Protein AF-X1JMQ9-F1 (afdb_monomer_lite)

Sequence (128 aa):
MFRLMRCFIIDTLIGIYAIDDGGNFLNYINFLSDIQKSIDFYKSLNSEMLSEEYSNFLNELKNTGFDDFVFDNKKLKELTTQSLGFTTSFEKYSLEFKNFRFNLSDQLIKIGITKTRDEILFFFKKVE

Foldseek 3Di:
DDDAWEWEWADDLQWIFIAGPVLHGDDIDGCLVPSVVSVVQVVCLVVLHHDPVVVVVVVVVVVVRHQEYEYLDPSVQVSCCVVVVGHYYYDNDDPSNVVCVVCVCVVCVVVVNNADPVSVVVVVVPPD

Secondary structure (DSSP, 8-state):
-PPP-EEEEEE-SSEEEEEETT--EEEEEE-TT-HHHHHHHHHHHHTT---HHHHHHHHHHHHTT--EEEES-HHHHHHHHHHH--EEEE-TT-HHHHHHHHTHHHHHHHTT----HHHHHHHHTT--

Organism: NCBI:txid412755

InterPro domains:
  IPR047099 Nop5, N-terminal domain superfamily [G3DSA:3.30.420.220] (4-128)
  IPR048896 Nop5/56-related, N-terminal domain [PF21572] (6-125)

Structure (mmCIF, N/CA/C/O backbone):
data_AF-X1JMQ9-F1
#
_entry.id   AF-X1JMQ9-F1
#
loop_
_atom_site.group_PDB
_atom_site.id
_atom_site.type_symbol
_atom_site.label_atom_id
_atom_site.label_alt_id
_atom_site.label_comp_id
_atom_site.label_asym_id
_atom_site.label_entity_id
_atom_site.label_seq_id
_atom_site.pdbx_PDB_ins_code
_atom_site.Cartn_x
_atom_site.Cartn_y
_atom_site.Cartn_z
_atom_site.occupancy
_atom_site.B_iso_or_equiv
_atom_site.auth_seq_id
_atom_site.auth_comp_id
_atom_site.auth_asym_id
_atom_site.auth_atom_id
_atom_site.pdbx_PDB_model_num
ATOM 1 N N . MET A 1 1 ? -28.256 -8.282 1.007 1.00 47.69 1 MET A N 1
ATOM 2 C CA . MET A 1 1 ? -26.906 -8.306 1.605 1.00 47.69 1 MET A CA 1
ATOM 3 C C . MET A 1 1 ? -26.002 -7.549 0.648 1.00 47.69 1 MET A C 1
ATOM 5 O O . MET A 1 1 ? -25.821 -8.023 -0.465 1.00 47.69 1 MET A O 1
ATOM 9 N N . PHE A 1 2 ? -25.566 -6.337 0.993 1.00 55.88 2 PHE A N 1
ATOM 10 C CA . PHE A 1 2 ? -24.622 -5.595 0.151 1.00 55.88 2 PHE A CA 1
ATOM 11 C C . PHE A 1 2 ? -23.242 -6.241 0.302 1.00 55.88 2 PHE A C 1
ATOM 13 O O . PHE A 1 2 ? -22.809 -6.501 1.424 1.00 55.88 2 PHE A O 1
ATOM 20 N N . ARG A 1 3 ? -22.592 -6.578 -0.815 1.00 71.88 3 ARG A N 1
ATOM 21 C CA . ARG A 1 3 ? -21.211 -7.069 -0.808 1.00 71.88 3 ARG A CA 1
ATOM 22 C C . ARG A 1 3 ? -20.308 -5.853 -0.623 1.00 71.88 3 ARG A C 1
ATOM 24 O O . ARG A 1 3 ? -20.360 -4.954 -1.454 1.00 71.88 3 ARG A O 1
ATOM 31 N N . LEU A 1 4 ? -19.525 -5.825 0.456 1.00 80.62 4 LEU A N 1
ATOM 32 C CA . LEU A 1 4 ? -18.493 -4.803 0.642 1.00 80.62 4 LEU A CA 1
ATOM 33 C C . LEU A 1 4 ? -17.503 -4.892 -0.521 1.00 80.62 4 LEU A C 1
ATOM 35 O O . LEU A 1 4 ? -17.032 -5.985 -0.852 1.00 80.62 4 LEU A O 1
ATOM 39 N N . MET A 1 5 ? -17.21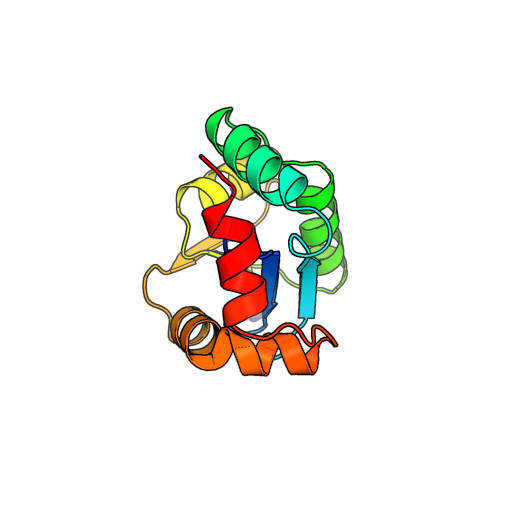8 -3.758 -1.155 1.00 92.38 5 MET A N 1
ATOM 40 C CA . MET A 1 5 ? -16.217 -3.685 -2.214 1.00 92.38 5 MET A CA 1
ATOM 41 C C . MET A 1 5 ? -14.832 -3.634 -1.578 1.00 92.38 5 MET A C 1
ATOM 43 O O . MET A 1 5 ? -14.507 -2.677 -0.869 1.00 92.38 5 MET A O 1
ATOM 47 N N . ARG A 1 6 ? -14.034 -4.680 -1.809 1.00 95.31 6 ARG A N 1
ATOM 48 C CA . ARG A 1 6 ? -12.686 -4.793 -1.251 1.00 95.31 6 ARG A CA 1
ATOM 49 C C . ARG A 1 6 ? -11.656 -4.112 -2.143 1.00 95.31 6 ARG A C 1
ATOM 51 O O . ARG A 1 6 ? -11.719 -4.214 -3.368 1.00 95.31 6 ARG A O 1
ATOM 58 N N . CYS A 1 7 ? -10.690 -3.470 -1.503 1.00 97.38 7 CYS A N 1
ATOM 59 C CA . CYS A 1 7 ? -9.531 -2.854 -2.129 1.00 97.38 7 CYS A CA 1
ATOM 60 C C . CYS A 1 7 ? -8.264 -3.361 -1.441 1.00 97.38 7 CYS A C 1
ATOM 62 O O . CYS A 1 7 ? -8.056 -3.114 -0.255 1.00 97.38 7 CYS A O 1
ATOM 64 N N . PHE A 1 8 ? -7.401 -4.051 -2.177 1.00 98.00 8 PHE A N 1
ATOM 65 C CA . PHE A 1 8 ? -6.130 -4.549 -1.664 1.00 98.00 8 PHE A CA 1
ATOM 66 C C . PHE A 1 8 ? -5.071 -3.460 -1.751 1.00 98.00 8 PHE A C 1
ATOM 68 O O . PHE A 1 8 ? -4.775 -2.973 -2.841 1.00 98.00 8 PHE A O 1
ATOM 75 N N . ILE A 1 9 ? -4.492 -3.104 -0.607 1.00 98.25 9 ILE A N 1
ATOM 76 C CA . ILE A 1 9 ? -3.449 -2.089 -0.489 1.00 98.25 9 ILE A CA 1
ATOM 77 C C . ILE A 1 9 ? -2.095 -2.769 -0.339 1.00 98.25 9 ILE A C 1
ATOM 79 O O . ILE A 1 9 ? -1.852 -3.515 0.608 1.00 98.25 9 ILE A O 1
ATOM 83 N N . ILE A 1 10 ? -1.218 -2.498 -1.298 1.00 97.06 10 ILE A N 1
ATOM 84 C CA . ILE A 1 10 ? 0.040 -3.204 -1.503 1.00 97.06 10 ILE A CA 1
ATOM 85 C C . ILE A 1 10 ? 1.184 -2.212 -1.332 1.00 97.06 10 ILE A C 1
ATOM 87 O O . ILE A 1 10 ? 1.495 -1.462 -2.257 1.00 97.06 10 ILE A O 1
ATOM 91 N N . ASP A 1 11 ? 1.841 -2.216 -0.176 1.00 95.25 11 ASP A N 1
ATOM 92 C CA . ASP A 1 11 ? 3.063 -1.445 0.031 1.00 95.25 11 ASP A CA 1
ATOM 93 C C . ASP A 1 11 ? 4.293 -2.192 -0.506 1.00 95.25 11 ASP A C 1
ATOM 95 O O . ASP A 1 11 ? 4.402 -3.424 -0.465 1.00 95.25 11 ASP A O 1
ATOM 99 N N . THR A 1 12 ? 5.215 -1.428 -1.083 1.00 91.81 12 THR A N 1
ATOM 100 C CA . THR A 1 12 ? 6.544 -1.862 -1.519 1.00 91.81 12 THR A CA 1
ATOM 101 C C . THR A 1 12 ? 7.533 -0.719 -1.297 1.00 91.81 12 THR A C 1
ATOM 103 O O . THR A 1 12 ? 7.148 0.400 -0.960 1.00 91.81 12 THR A O 1
ATOM 106 N N . LEU A 1 13 ? 8.821 -0.966 -1.526 1.00 89.25 13 LEU A N 1
ATOM 107 C CA . LEU A 1 13 ? 9.819 0.105 -1.510 1.00 89.25 13 LEU A CA 1
ATOM 108 C C . LEU A 1 13 ? 9.719 1.047 -2.727 1.00 89.25 13 LEU A C 1
ATOM 110 O O . LEU A 1 13 ? 10.255 2.147 -2.698 1.00 89.25 13 LEU A O 1
ATOM 114 N N . ILE A 1 14 ? 9.050 0.627 -3.805 1.00 90.25 14 ILE A N 1
ATOM 115 C CA . ILE A 1 14 ? 8.941 1.402 -5.054 1.00 90.25 14 ILE A CA 1
ATOM 116 C C . ILE A 1 14 ? 7.624 2.170 -5.188 1.00 90.25 14 ILE A C 1
ATOM 118 O O . ILE A 1 14 ? 7.484 2.999 -6.087 1.00 90.25 14 ILE A O 1
ATOM 122 N N . GLY A 1 15 ? 6.668 1.908 -4.304 1.00 93.81 15 GLY A N 1
ATOM 123 C CA . GLY A 1 15 ? 5.356 2.533 -4.333 1.00 93.81 15 GLY A CA 1
ATOM 124 C C . GLY A 1 15 ? 4.332 1.811 -3.470 1.00 93.81 15 GLY A C 1
ATOM 125 O O . GLY A 1 15 ? 4.602 0.745 -2.904 1.00 93.81 15 GLY A O 1
ATOM 126 N N . ILE A 1 16 ? 3.144 2.401 -3.417 1.00 96.81 16 ILE A N 1
ATOM 127 C CA . ILE A 1 16 ? 1.939 1.825 -2.815 1.00 96.81 16 ILE A CA 1
ATOM 128 C C . ILE A 1 16 ? 0.920 1.659 -3.931 1.00 96.81 16 ILE A C 1
ATOM 130 O O . ILE A 1 16 ? 0.742 2.572 -4.731 1.00 96.81 16 ILE A O 1
ATOM 134 N N . TYR A 1 17 ? 0.260 0.510 -3.993 1.00 97.06 17 TYR A N 1
ATOM 135 C CA . TYR A 1 17 ? -0.660 0.176 -5.077 1.00 97.06 17 TYR A CA 1
ATOM 136 C C . TYR A 1 17 ? -2.008 -0.272 -4.527 1.00 97.06 17 TYR A C 1
ATOM 138 O O . TYR A 1 17 ? -2.067 -0.909 -3.476 1.00 97.06 17 TYR A O 1
ATOM 146 N N . ALA A 1 18 ? -3.076 0.040 -5.257 1.00 97.62 18 ALA A N 1
ATOM 147 C CA . ALA A 1 18 ? -4.421 -0.443 -4.987 1.00 97.62 18 ALA A CA 1
ATOM 148 C C . ALA A 1 18 ? -4.916 -1.318 -6.140 1.00 97.62 18 ALA A C 1
ATOM 150 O O . ALA A 1 18 ? -4.846 -0.909 -7.304 1.00 97.62 18 ALA A O 1
ATOM 151 N N . ILE A 1 19 ? -5.437 -2.499 -5.806 1.00 96.44 19 ILE A N 1
ATOM 152 C CA . ILE A 1 19 ? -6.115 -3.396 -6.751 1.00 96.44 19 ILE A CA 1
ATOM 153 C C . ILE A 1 19 ? -7.460 -3.876 -6.194 1.00 96.44 19 ILE A C 1
ATOM 155 O O . ILE A 1 19 ? -7.653 -3.917 -4.979 1.00 96.44 19 ILE A O 1
ATOM 159 N N . ASP A 1 20 ? -8.388 -4.245 -7.073 1.00 94.75 20 ASP A N 1
ATOM 160 C CA . ASP A 1 20 ? -9.666 -4.854 -6.682 1.00 94.75 20 ASP A CA 1
ATOM 161 C C . ASP A 1 20 ? -9.568 -6.386 -6.496 1.00 94.75 20 ASP A C 1
ATOM 163 O O . ASP A 1 20 ? -8.511 -6.996 -6.678 1.00 94.75 20 ASP A O 1
ATOM 167 N N . ASP A 1 21 ? -10.700 -7.023 -6.174 1.00 91.50 21 ASP A N 1
ATOM 168 C CA . ASP A 1 21 ? -10.858 -8.488 -6.085 1.00 91.50 21 ASP A CA 1
ATOM 169 C C . ASP A 1 21 ? -10.474 -9.251 -7.367 1.00 91.50 21 ASP A C 1
ATOM 171 O O . ASP A 1 21 ? -10.180 -10.444 -7.313 1.00 91.50 21 ASP A O 1
ATOM 175 N N . GLY A 1 22 ? -10.517 -8.600 -8.530 1.00 90.50 22 GLY A N 1
ATOM 176 C CA . GLY A 1 22 ? -10.125 -9.180 -9.814 1.00 90.50 22 GLY A CA 1
ATOM 177 C C . GLY A 1 22 ? -8.637 -9.014 -10.124 1.00 90.50 22 GLY A C 1
ATOM 178 O O . GLY A 1 22 ? -8.169 -9.510 -11.149 1.00 90.50 22 GLY A O 1
ATOM 179 N N . GLY A 1 23 ? -7.889 -8.315 -9.266 1.00 90.25 23 GLY A N 1
ATOM 180 C CA . GLY A 1 23 ? -6.513 -7.914 -9.531 1.00 90.25 23 GLY A CA 1
ATOM 181 C C . GLY A 1 23 ? -6.394 -6.780 -10.552 1.00 90.25 23 GLY A C 1
ATOM 182 O O . GLY A 1 23 ? -5.308 -6.571 -11.102 1.00 90.25 23 GLY A O 1
ATOM 183 N N . ASN A 1 24 ? -7.485 -6.057 -10.824 1.00 91.56 24 ASN A N 1
ATOM 184 C CA . ASN A 1 24 ? -7.453 -4.873 -11.669 1.00 91.56 24 ASN A CA 1
ATOM 185 C C . ASN A 1 24 ? -6.822 -3.719 -10.905 1.00 91.56 24 ASN A C 1
ATOM 187 O O . ASN A 1 24 ? -7.089 -3.507 -9.725 1.00 91.56 24 ASN A O 1
ATOM 191 N N . PHE A 1 25 ? -5.996 -2.957 -11.608 1.00 93.62 25 PHE A N 1
ATOM 192 C CA . PHE A 1 25 ? -5.325 -1.799 -11.055 1.00 93.62 25 PHE A CA 1
ATOM 193 C C . PHE A 1 25 ? -6.293 -0.633 -10.840 1.00 93.62 25 PHE A C 1
ATOM 195 O O . PHE A 1 25 ? -7.046 -0.292 -11.750 1.00 93.62 25 PHE A O 1
ATOM 202 N N . LEU A 1 26 ? -6.233 -0.007 -9.664 1.00 94.69 26 LEU A N 1
ATOM 203 C CA . LEU A 1 26 ? -7.108 1.106 -9.294 1.00 94.69 26 LEU A CA 1
ATOM 204 C C . LEU A 1 26 ? -6.344 2.428 -9.221 1.00 94.69 26 LEU A C 1
ATOM 206 O O . LEU A 1 26 ? -6.723 3.393 -9.878 1.00 94.69 26 LEU A O 1
ATOM 210 N N . ASN A 1 27 ? -5.277 2.479 -8.419 1.00 95.75 27 ASN A N 1
ATOM 211 C CA . ASN A 1 27 ? -4.489 3.692 -8.191 1.00 95.75 27 ASN A CA 1
ATOM 212 C C . ASN A 1 27 ? -3.103 3.351 -7.598 1.00 95.75 27 ASN A C 1
ATOM 214 O O . ASN A 1 27 ? -2.867 2.214 -7.174 1.00 95.75 27 ASN A O 1
ATOM 218 N N . TYR A 1 28 ? -2.189 4.327 -7.535 1.00 96.00 28 TYR A N 1
ATOM 219 C CA . TYR A 1 28 ? -0.872 4.177 -6.911 1.00 96.00 28 TYR A CA 1
ATOM 220 C C . TYR A 1 28 ? -0.245 5.469 -6.396 1.00 96.00 28 TYR A C 1
ATOM 222 O O . TYR A 1 28 ? -0.520 6.561 -6.878 1.00 96.00 28 TYR A O 1
ATOM 230 N N . ILE A 1 29 ? 0.713 5.288 -5.490 1.00 95.44 29 ILE A N 1
ATOM 231 C CA . ILE A 1 29 ? 1.732 6.270 -5.127 1.00 95.44 29 ILE A CA 1
ATOM 232 C C . ILE A 1 29 ? 3.072 5.781 -5.678 1.00 95.44 29 ILE A C 1
ATOM 234 O O . ILE A 1 29 ? 3.473 4.640 -5.437 1.00 95.44 29 ILE A O 1
ATOM 238 N N . ASN A 1 30 ? 3.772 6.639 -6.420 1.00 92.38 30 ASN A N 1
ATOM 239 C CA . ASN A 1 30 ? 5.053 6.318 -7.045 1.00 92.38 30 ASN A CA 1
ATOM 240 C C . ASN A 1 30 ? 6.236 6.814 -6.205 1.00 92.38 30 ASN A C 1
ATOM 242 O O . ASN A 1 30 ? 6.415 8.023 -6.055 1.00 92.38 30 ASN A O 1
ATOM 246 N N . PHE A 1 31 ? 7.088 5.902 -5.731 1.00 91.81 31 PHE A N 1
ATOM 247 C CA . PHE A 1 31 ? 8.341 6.265 -5.057 1.00 91.81 31 PHE A CA 1
ATOM 248 C C . PHE A 1 31 ? 9.563 6.220 -5.982 1.00 91.81 31 PHE A C 1
ATOM 250 O O . PHE A 1 31 ? 10.622 6.717 -5.619 1.00 91.81 31 PHE A O 1
ATOM 257 N N . LEU A 1 32 ? 9.457 5.673 -7.198 1.00 85.94 32 LEU A N 1
ATOM 258 C CA 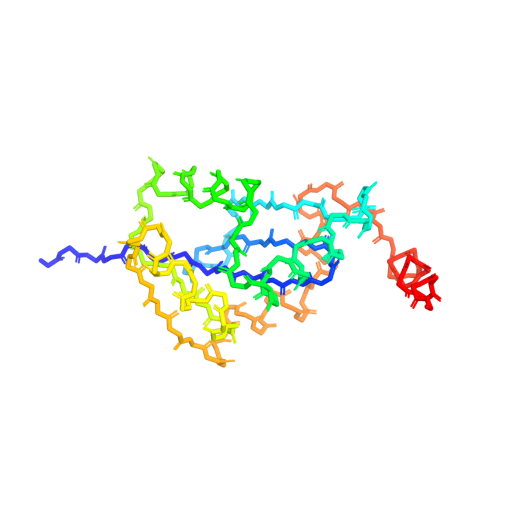. LEU A 1 32 ? 10.605 5.577 -8.114 1.00 85.94 32 LEU A CA 1
ATOM 259 C C . LEU A 1 32 ? 11.078 6.935 -8.642 1.00 85.94 32 LEU A C 1
ATOM 261 O O . LEU A 1 32 ? 12.231 7.058 -9.050 1.00 85.94 32 LEU A O 1
ATOM 265 N N . SER A 1 33 ? 10.204 7.942 -8.662 1.00 81.75 33 SER A N 1
ATOM 266 C CA . SER A 1 33 ? 10.579 9.312 -9.025 1.00 81.75 33 SER A CA 1
ATOM 267 C C . SER A 1 33 ? 11.323 10.042 -7.908 1.00 81.75 33 SER A C 1
ATOM 269 O O . SER A 1 33 ? 12.051 10.988 -8.191 1.00 81.75 33 SER A O 1
ATOM 271 N N . ASP A 1 34 ? 11.123 9.623 -6.657 1.00 87.19 34 ASP A N 1
ATOM 272 C CA . ASP A 1 34 ? 11.723 10.234 -5.478 1.00 87.19 34 ASP A CA 1
ATOM 273 C C . ASP A 1 34 ? 11.784 9.217 -4.331 1.00 87.19 34 ASP A C 1
ATOM 275 O O . ASP A 1 34 ? 10.802 8.973 -3.626 1.00 87.19 34 ASP A O 1
ATOM 279 N N . ILE A 1 35 ? 12.962 8.620 -4.144 1.00 86.12 35 ILE A N 1
ATOM 280 C CA . ILE A 1 35 ? 13.182 7.594 -3.122 1.00 86.12 35 ILE A CA 1
ATOM 281 C C . ILE A 1 35 ? 13.003 8.135 -1.701 1.00 86.12 35 ILE A C 1
ATOM 283 O O . ILE A 1 35 ? 12.666 7.371 -0.792 1.00 86.12 35 ILE A O 1
ATOM 287 N N . GLN A 1 36 ? 13.182 9.447 -1.505 1.00 89.44 36 GLN A N 1
ATOM 288 C CA . GLN A 1 36 ? 13.004 10.075 -0.204 1.00 89.44 36 GLN A CA 1
ATOM 289 C C . GLN A 1 36 ? 11.563 9.897 0.279 1.00 89.44 36 GLN A C 1
ATOM 291 O O . GLN A 1 36 ? 11.358 9.615 1.457 1.00 89.44 36 GLN A O 1
ATOM 296 N N . LYS A 1 37 ? 10.581 9.891 -0.634 1.00 92.12 37 LYS A N 1
ATOM 297 C CA . LYS A 1 37 ? 9.182 9.579 -0.307 1.00 92.12 37 LYS A CA 1
ATOM 298 C C . LYS A 1 37 ? 9.007 8.194 0.306 1.00 92.12 37 LYS A C 1
ATOM 300 O O . LYS A 1 37 ? 8.273 8.055 1.280 1.00 92.12 37 LYS A O 1
ATOM 305 N N . SER A 1 38 ? 9.695 7.175 -0.219 1.00 92.88 38 SER A N 1
ATOM 306 C CA . SER A 1 38 ? 9.653 5.833 0.378 1.00 92.88 38 SER A CA 1
ATOM 307 C C . SER A 1 38 ? 10.227 5.862 1.792 1.00 92.88 38 SER A C 1
ATOM 309 O O . SER A 1 38 ? 9.642 5.287 2.707 1.00 92.88 38 SER A O 1
ATOM 311 N N . ILE A 1 39 ? 11.374 6.517 1.987 1.00 91.38 39 ILE A N 1
ATOM 312 C CA . ILE A 1 39 ? 12.024 6.614 3.301 1.00 91.38 39 ILE A CA 1
ATOM 313 C C . ILE A 1 39 ? 11.105 7.327 4.296 1.00 91.38 39 ILE A C 1
ATOM 315 O O . ILE A 1 39 ? 10.890 6.827 5.402 1.00 91.38 39 ILE A O 1
ATOM 319 N N . ASP A 1 40 ? 10.541 8.464 3.901 1.00 93.56 40 ASP A N 1
ATOM 320 C CA . ASP A 1 40 ? 9.671 9.280 4.742 1.00 93.56 40 ASP A CA 1
ATOM 321 C C . ASP A 1 40 ? 8.367 8.552 5.071 1.00 93.56 40 ASP A C 1
ATOM 323 O O . ASP A 1 40 ? 7.929 8.580 6.221 1.00 93.56 40 ASP A O 1
ATOM 327 N N . PHE A 1 41 ? 7.799 7.808 4.117 1.00 95.31 41 PHE A N 1
ATOM 328 C CA . PHE A 1 41 ? 6.637 6.956 4.354 1.00 95.31 41 PHE A CA 1
ATOM 329 C C . PHE A 1 41 ? 6.915 5.924 5.455 1.00 95.31 41 PHE A C 1
ATOM 331 O O . PHE A 1 41 ? 6.228 5.919 6.477 1.00 95.31 41 PHE A O 1
ATOM 338 N N . TYR A 1 42 ? 7.960 5.099 5.333 1.00 93.62 42 TYR A N 1
ATOM 339 C CA . TYR A 1 42 ? 8.251 4.089 6.361 1.00 93.62 42 TYR A CA 1
ATOM 340 C C . TYR A 1 42 ? 8.727 4.700 7.691 1.00 93.62 42 TYR A C 1
ATOM 342 O O . TYR A 1 42 ? 8.443 4.138 8.752 1.00 93.62 42 TYR A O 1
ATOM 350 N N . LYS A 1 43 ? 9.392 5.866 7.678 1.00 93.50 43 LYS A N 1
ATOM 351 C CA . LYS A 1 43 ? 9.685 6.632 8.903 1.00 93.50 43 LYS A CA 1
ATOM 352 C C . LYS A 1 43 ? 8.404 7.100 9.590 1.00 93.50 43 LYS A C 1
ATOM 354 O O . LYS A 1 43 ? 8.282 6.909 10.795 1.00 93.50 43 LYS A O 1
ATOM 359 N N . SER A 1 44 ? 7.441 7.640 8.840 1.00 93.12 44 SER A N 1
ATOM 360 C CA . SER A 1 44 ? 6.151 8.079 9.386 1.00 93.12 44 SER A CA 1
ATOM 361 C C . SER A 1 44 ? 5.386 6.921 10.025 1.00 93.12 44 SER A C 1
ATOM 363 O O . SER A 1 44 ? 4.953 7.042 11.169 1.00 93.12 44 SER A O 1
ATOM 365 N N . LEU A 1 45 ? 5.369 5.747 9.377 1.00 92.38 45 LEU A N 1
ATOM 366 C CA . LEU A 1 45 ? 4.804 4.534 9.967 1.00 92.38 45 LEU A CA 1
ATOM 367 C C . LEU A 1 45 ? 5.514 4.166 11.271 1.00 92.38 45 LEU A C 1
ATOM 369 O O . LEU A 1 45 ? 4.868 3.775 12.240 1.00 92.38 45 LEU A O 1
ATOM 373 N N . ASN A 1 46 ? 6.841 4.297 11.337 1.00 91.00 46 ASN A N 1
ATOM 374 C CA . ASN A 1 46 ? 7.604 4.069 12.566 1.00 91.00 46 ASN A CA 1
ATOM 375 C C . ASN A 1 46 ? 7.272 5.045 13.692 1.00 91.00 46 ASN A C 1
ATOM 377 O O . ASN A 1 46 ? 7.300 4.630 14.847 1.00 91.00 46 ASN A O 1
ATOM 381 N N . SER A 1 47 ? 6.874 6.264 13.354 1.00 93.62 47 SER A N 1
ATOM 382 C CA . SER A 1 47 ? 6.396 7.285 14.285 1.00 93.62 47 SER A CA 1
ATOM 383 C C . SER A 1 47 ? 4.877 7.273 14.504 1.00 93.62 47 SER A C 1
ATOM 385 O O . SER A 1 47 ? 4.352 8.245 15.034 1.00 93.62 47 SER A O 1
ATOM 387 N N . GLU A 1 48 ? 4.179 6.202 14.107 1.00 94.06 48 GLU A N 1
ATOM 388 C CA . GLU A 1 48 ? 2.721 6.041 14.258 1.00 94.06 48 GLU A CA 1
ATOM 389 C C . GLU A 1 48 ? 1.889 7.132 13.556 1.00 94.06 48 GLU A C 1
ATOM 391 O O . GLU A 1 48 ? 0.785 7.468 13.977 1.00 94.06 48 GLU A O 1
ATOM 396 N N . MET A 1 49 ? 2.405 7.675 12.450 1.00 93.88 49 MET A N 1
ATOM 397 C CA . MET A 1 49 ? 1.723 8.674 11.627 1.00 93.88 49 MET A CA 1
ATOM 398 C C . MET A 1 49 ? 1.503 8.156 10.205 1.00 93.88 49 MET A C 1
ATOM 400 O O . MET A 1 49 ? 2.311 7.397 9.668 1.00 93.88 49 MET A O 1
ATOM 404 N N . LEU A 1 50 ? 0.416 8.603 9.577 1.00 94.19 50 LEU A N 1
ATOM 405 C CA . LEU A 1 50 ? 0.194 8.440 8.142 1.00 94.19 50 LEU A CA 1
ATOM 406 C C . LEU A 1 50 ? 0.664 9.694 7.409 1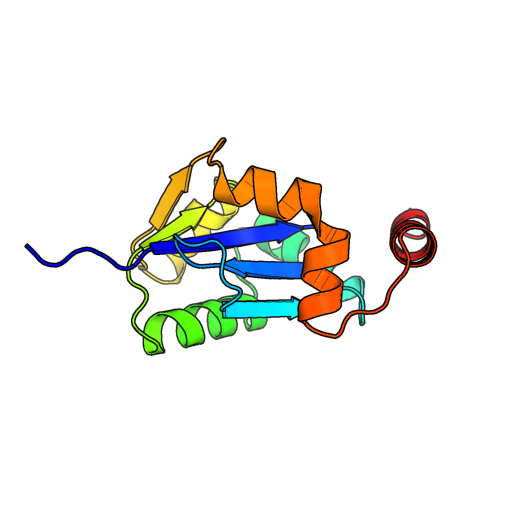.00 94.19 50 LEU A C 1
ATOM 408 O O . LEU A 1 50 ? 0.418 10.810 7.869 1.00 94.19 50 LEU A O 1
ATOM 412 N N . SER A 1 51 ? 1.304 9.524 6.252 1.00 94.12 51 SER A N 1
ATOM 413 C CA . SER A 1 51 ? 1.588 10.661 5.380 1.00 94.12 51 SER A CA 1
ATOM 414 C C . SER A 1 51 ? 0.295 11.218 4.772 1.00 94.12 51 SER A C 1
ATOM 416 O O . SER A 1 51 ? -0.693 10.501 4.568 1.00 94.12 51 SER A O 1
ATOM 418 N N . GLU A 1 52 ? 0.305 12.513 4.456 1.00 94.62 52 GLU A N 1
ATOM 419 C CA . GLU A 1 52 ? -0.818 13.174 3.784 1.00 94.62 52 GLU A CA 1
ATOM 420 C C . GLU A 1 52 ? -1.080 12.554 2.402 1.00 94.62 52 GLU A C 1
ATOM 422 O O . GLU A 1 52 ? -2.222 12.247 2.074 1.00 94.62 52 GLU A O 1
ATOM 427 N N . GLU A 1 53 ? -0.021 12.268 1.634 1.00 95.56 53 GLU A N 1
ATOM 428 C CA . GLU A 1 53 ? -0.106 11.610 0.320 1.00 95.56 53 GLU A CA 1
ATOM 429 C C . GLU A 1 53 ? -0.821 10.250 0.408 1.00 95.56 53 GLU A C 1
ATOM 431 O O . GLU A 1 53 ? -1.717 9.971 -0.387 1.00 95.56 53 GLU A O 1
ATOM 436 N N . TYR A 1 54 ? -0.499 9.433 1.418 1.00 97.38 54 TYR A N 1
ATOM 437 C CA . TYR A 1 54 ? -1.177 8.154 1.652 1.00 97.38 54 TYR A CA 1
ATOM 438 C C . TYR A 1 54 ? -2.643 8.322 2.068 1.00 97.38 54 TYR A C 1
ATOM 440 O O . TYR A 1 54 ? -3.517 7.590 1.602 1.00 97.38 54 TYR A O 1
ATOM 448 N N . SER A 1 55 ? -2.927 9.302 2.924 1.00 97.38 55 SER A N 1
ATOM 449 C CA . SER A 1 55 ? -4.293 9.576 3.378 1.00 97.38 55 SER A CA 1
ATOM 450 C C . SER A 1 55 ? -5.180 10.040 2.219 1.00 97.38 55 SER A C 1
ATOM 452 O O . SER A 1 55 ? -6.301 9.555 2.064 1.00 97.38 55 SER A O 1
ATOM 454 N N . ASN A 1 56 ? -4.665 10.924 1.360 1.00 97.69 56 ASN A N 1
ATOM 455 C CA . ASN A 1 56 ? -5.359 11.390 0.159 1.00 97.69 56 ASN A CA 1
ATOM 456 C C . ASN A 1 56 ? -5.628 10.238 -0.813 1.00 97.69 56 ASN A C 1
ATOM 458 O O . ASN A 1 56 ? -6.763 10.068 -1.253 1.00 97.69 56 ASN A O 1
ATOM 462 N N . PHE A 1 57 ? -4.631 9.384 -1.050 1.00 97.81 57 PHE A N 1
ATOM 463 C CA . PHE A 1 57 ? -4.768 8.181 -1.871 1.00 97.81 57 PHE A CA 1
ATOM 464 C C . PHE A 1 57 ? -5.906 7.255 -1.402 1.00 97.81 57 PHE A C 1
ATOM 466 O O . PHE A 1 57 ? -6.719 6.808 -2.213 1.00 97.81 57 PHE A O 1
ATOM 473 N N . LEU A 1 58 ? -6.021 6.984 -0.096 1.00 98.00 58 LEU A N 1
ATOM 474 C CA . LEU A 1 58 ? -7.116 6.153 0.414 1.00 98.00 58 LEU A CA 1
ATOM 475 C C . LEU A 1 58 ? -8.477 6.857 0.366 1.00 98.00 58 LEU A C 1
ATOM 477 O O . LEU A 1 58 ? -9.488 6.208 0.097 1.00 98.00 58 LEU A O 1
ATOM 481 N N . ASN A 1 59 ? -8.520 8.168 0.611 1.00 97.50 59 ASN A N 1
ATOM 482 C CA . ASN A 1 59 ? -9.748 8.955 0.495 1.00 97.50 59 ASN A CA 1
ATOM 483 C C . ASN A 1 59 ? -10.288 8.951 -0.941 1.00 97.50 59 ASN A C 1
ATOM 485 O O . ASN A 1 59 ? -11.492 8.800 -1.136 1.00 97.50 59 ASN A O 1
ATOM 489 N N . GLU A 1 60 ? -9.418 9.062 -1.947 1.00 97.50 60 GLU A N 1
ATOM 490 C CA . GLU A 1 60 ? -9.801 8.926 -3.357 1.00 97.50 60 GLU A CA 1
ATOM 491 C C . GLU A 1 60 ? -10.469 7.571 -3.616 1.00 97.50 60 GLU A C 1
ATOM 493 O O . GLU A 1 60 ? -11.585 7.525 -4.130 1.00 97.50 60 GLU A O 1
ATOM 498 N N . LEU A 1 61 ? -9.849 6.472 -3.175 1.00 97.38 61 LEU A N 1
ATOM 499 C CA . LEU A 1 61 ? -10.414 5.126 -3.321 1.00 97.38 61 LEU A CA 1
ATOM 500 C C . LEU A 1 61 ? -11.756 4.985 -2.588 1.00 97.38 61 LEU A C 1
ATOM 502 O O . LEU A 1 61 ? -12.719 4.453 -3.147 1.00 97.38 61 LEU A O 1
ATOM 506 N N . LYS A 1 62 ? -11.869 5.525 -1.371 1.00 96.12 62 LYS A N 1
ATOM 507 C CA . LYS A 1 62 ? -13.123 5.524 -0.607 1.00 96.12 62 LYS A CA 1
ATOM 508 C C . LYS A 1 62 ? -14.235 6.267 -1.352 1.00 96.12 62 LYS A C 1
ATOM 510 O O . LYS A 1 62 ? -15.348 5.758 -1.462 1.00 96.12 62 LYS A O 1
ATOM 515 N N . ASN A 1 63 ? -13.917 7.421 -1.935 1.00 95.62 63 ASN A N 1
ATOM 516 C CA . ASN A 1 63 ? -14.856 8.225 -2.717 1.00 95.62 63 ASN A CA 1
ATOM 517 C C . ASN A 1 63 ? -15.287 7.548 -4.030 1.00 95.62 63 ASN A C 1
ATOM 519 O O . ASN A 1 63 ? -16.347 7.875 -4.559 1.00 95.62 63 ASN A O 1
ATOM 523 N N . THR A 1 64 ? -14.513 6.581 -4.538 1.00 93.75 64 THR A N 1
ATOM 524 C CA . THR A 1 64 ? -14.898 5.754 -5.700 1.00 93.75 64 THR A CA 1
ATOM 525 C C . THR A 1 64 ? -15.788 4.552 -5.355 1.00 93.75 64 THR A C 1
ATOM 527 O O . THR A 1 64 ? -16.265 3.880 -6.267 1.00 93.75 64 THR A O 1
ATOM 530 N N . GLY A 1 65 ? -16.060 4.299 -4.067 1.00 93.38 65 GLY A N 1
ATOM 531 C CA . GLY A 1 65 ? -17.003 3.267 -3.613 1.00 93.38 65 GLY A CA 1
ATOM 532 C C . GLY A 1 65 ? -16.375 2.031 -2.965 1.00 93.38 65 GLY A C 1
ATOM 533 O O . GLY A 1 65 ? -17.084 1.058 -2.725 1.00 93.38 65 GLY A O 1
ATOM 534 N N . PHE A 1 66 ? -15.071 2.037 -2.669 1.00 95.38 66 PHE A N 1
ATOM 535 C CA . PHE A 1 66 ? -14.443 0.949 -1.913 1.00 95.38 66 PHE A CA 1
ATOM 536 C C . PHE A 1 66 ? -14.716 1.071 -0.418 1.00 95.38 66 PHE A C 1
ATOM 538 O O . PHE A 1 66 ? -14.576 2.142 0.173 1.00 95.38 66 PHE A O 1
ATOM 545 N N . ASP A 1 67 ? -15.069 -0.047 0.212 1.00 93.62 67 ASP A N 1
ATOM 546 C CA . ASP A 1 67 ? -15.532 -0.052 1.595 1.00 93.62 67 ASP A CA 1
ATOM 547 C C . ASP A 1 67 ? -14.620 -0.781 2.566 1.00 93.62 67 ASP A C 1
ATOM 549 O O . ASP A 1 67 ? -14.549 -0.356 3.716 1.00 93.62 67 ASP A O 1
ATOM 553 N N . ASP A 1 68 ? -13.918 -1.819 2.113 1.00 96.44 68 ASP A N 1
ATOM 554 C CA . ASP A 1 68 ? -13.007 -2.617 2.931 1.00 96.44 68 ASP A CA 1
ATOM 555 C C . ASP A 1 68 ? -11.594 -2.584 2.344 1.00 96.44 68 ASP A C 1
ATOM 557 O O . ASP A 1 68 ? -11.354 -3.066 1.235 1.00 96.44 68 ASP A O 1
ATOM 561 N N . PHE A 1 69 ? -10.654 -2.004 3.087 1.00 98.06 69 PHE A N 1
ATOM 562 C CA . PHE A 1 69 ? -9.253 -1.940 2.684 1.00 98.06 69 PHE A CA 1
ATOM 563 C C . PHE A 1 69 ? -8.480 -3.119 3.278 1.00 98.06 69 PHE A C 1
ATOM 565 O O . PHE A 1 69 ? -8.330 -3.238 4.497 1.00 98.06 69 PHE A O 1
ATOM 572 N N . VAL A 1 70 ? -7.985 -3.998 2.413 1.00 98.19 70 VAL A N 1
ATOM 573 C CA . VAL A 1 70 ? -7.296 -5.238 2.780 1.00 98.19 70 VAL A CA 1
ATOM 574 C C . VAL A 1 70 ? -5.787 -5.019 2.734 1.00 98.19 70 VAL A C 1
ATOM 576 O O . VAL A 1 70 ? -5.265 -4.494 1.754 1.00 98.19 70 VAL A O 1
ATOM 579 N N . PHE A 1 71 ? -5.078 -5.463 3.770 1.00 98.38 71 PHE A N 1
ATOM 580 C CA . PHE A 1 71 ? -3.633 -5.268 3.927 1.00 98.38 71 PHE A CA 1
ATOM 581 C C . PHE A 1 71 ? -2.904 -6.582 4.233 1.00 98.38 71 PHE A C 1
ATOM 583 O O . PHE A 1 71 ? -3.408 -7.405 5.001 1.00 98.38 71 PHE A O 1
ATOM 590 N N . ASP A 1 72 ? -1.672 -6.733 3.739 1.00 96.81 72 ASP A N 1
ATOM 591 C CA . ASP A 1 72 ? -0.698 -7.734 4.212 1.00 96.81 72 ASP A CA 1
ATOM 592 C C . ASP A 1 72 ? 0.335 -7.145 5.199 1.00 96.81 72 ASP A C 1
ATOM 594 O O . ASP A 1 72 ? 1.040 -7.893 5.885 1.00 96.81 72 ASP A O 1
ATOM 598 N N . ASN A 1 73 ? 0.357 -5.816 5.360 1.00 96.50 73 ASN A N 1
ATOM 599 C CA . ASN A 1 73 ? 1.112 -5.086 6.378 1.00 96.50 73 ASN A CA 1
ATOM 600 C C . ASN A 1 73 ? 0.227 -4.733 7.591 1.00 96.50 73 ASN A C 1
ATOM 602 O O . ASN A 1 73 ? -0.612 -3.829 7.550 1.00 96.50 73 ASN A O 1
ATOM 606 N N . LYS A 1 74 ? 0.441 -5.435 8.714 1.00 96.50 74 LYS A N 1
ATOM 607 C CA . LYS A 1 74 ? -0.379 -5.294 9.931 1.00 96.50 74 LYS A CA 1
ATOM 608 C C . LYS A 1 74 ? -0.311 -3.884 10.526 1.00 96.50 74 LYS A C 1
ATOM 610 O O . LYS A 1 74 ? -1.330 -3.363 10.968 1.00 96.50 74 LYS A O 1
ATOM 615 N N . LYS A 1 75 ? 0.869 -3.262 10.505 1.00 96.06 75 LYS A N 1
ATOM 616 C CA . LYS A 1 75 ? 1.076 -1.928 11.076 1.00 96.06 75 LYS A CA 1
ATOM 617 C C . LYS A 1 75 ? 0.337 -0.863 10.270 1.00 96.06 75 LYS A C 1
ATOM 619 O O . LYS A 1 75 ? -0.359 -0.029 10.840 1.00 96.06 75 LYS A O 1
ATOM 624 N N . LEU A 1 76 ? 0.444 -0.935 8.944 1.00 97.12 76 LEU A N 1
ATOM 625 C CA . LEU A 1 76 ? -0.256 -0.020 8.046 1.00 97.12 76 LEU A CA 1
ATOM 626 C C . LEU A 1 76 ? -1.779 -0.152 8.186 1.00 97.12 76 LEU A C 1
ATOM 628 O O . LEU A 1 76 ? -2.481 0.857 8.256 1.00 97.12 76 LEU A O 1
ATOM 632 N N . LYS A 1 77 ? -2.281 -1.387 8.311 1.00 97.88 77 LYS A N 1
ATOM 633 C CA . LYS A 1 77 ? -3.693 -1.677 8.598 1.00 97.88 77 LYS A CA 1
ATOM 634 C C . LYS A 1 77 ? -4.162 -0.991 9.878 1.00 97.88 77 LYS A C 1
ATOM 636 O O . LYS A 1 77 ? -5.195 -0.319 9.885 1.00 97.88 77 LYS A O 1
ATOM 641 N N . GLU A 1 78 ? -3.440 -1.204 10.977 1.00 97.50 78 GLU A N 1
ATOM 642 C CA . GLU A 1 78 ? -3.798 -0.676 12.297 1.00 97.50 78 GLU A CA 1
ATOM 643 C C . GLU A 1 78 ? -3.832 0.853 12.288 1.00 97.50 78 GLU A C 1
ATOM 645 O O . GLU A 1 78 ? -4.856 1.427 12.657 1.00 97.50 78 GLU A O 1
ATOM 650 N N . LEU A 1 79 ? -2.792 1.498 11.751 1.00 97.12 79 LEU A N 1
ATOM 651 C CA . LEU A 1 79 ? -2.737 2.956 11.622 1.00 97.12 79 LEU A CA 1
ATOM 652 C C . LEU A 1 79 ? -3.847 3.502 10.721 1.00 97.12 79 LEU A C 1
ATOM 654 O O . LEU A 1 79 ? -4.523 4.453 11.092 1.00 97.12 79 LEU A O 1
ATOM 658 N N . THR A 1 80 ? -4.115 2.863 9.579 1.00 97.62 80 THR A N 1
ATOM 659 C CA . THR A 1 80 ? -5.223 3.261 8.690 1.00 97.62 80 THR A CA 1
ATOM 660 C C . THR A 1 80 ? -6.568 3.221 9.416 1.00 97.62 80 THR A C 1
ATOM 662 O O . THR A 1 80 ? -7.380 4.135 9.286 1.00 97.62 80 THR A O 1
ATOM 665 N N . THR A 1 81 ? -6.791 2.188 10.232 1.00 97.69 81 THR A N 1
ATOM 666 C CA . THR A 1 81 ? -8.019 2.064 11.032 1.00 97.69 81 THR A CA 1
ATOM 667 C C . THR A 1 81 ? -8.118 3.182 12.066 1.00 97.69 81 THR A C 1
ATOM 669 O O . THR A 1 81 ? -9.167 3.803 12.205 1.00 97.69 81 THR A O 1
ATOM 672 N N . GLN A 1 82 ? -7.032 3.432 12.798 1.00 96.69 82 GLN A N 1
ATOM 673 C CA . GLN A 1 82 ? -7.004 4.379 13.912 1.00 96.69 82 GLN A CA 1
ATOM 674 C C . GLN A 1 82 ? -7.089 5.833 13.442 1.00 96.69 82 GLN A C 1
ATOM 676 O O . GLN A 1 82 ? -7.834 6.616 14.023 1.00 96.69 82 GLN A O 1
ATOM 681 N N . SER A 1 83 ? -6.343 6.192 12.397 1.00 96.25 83 SER A N 1
ATOM 682 C CA . SER A 1 83 ? -6.231 7.574 11.928 1.00 96.25 83 SER A CA 1
ATOM 683 C C . SER A 1 83 ? -7.374 7.996 11.007 1.00 96.25 83 SER A C 1
ATOM 685 O O . SER A 1 83 ? -7.772 9.155 11.052 1.00 96.25 83 SER A O 1
ATOM 687 N N . LEU A 1 84 ? -7.902 7.088 10.174 1.00 96.25 84 LEU A N 1
ATOM 688 C CA . LEU A 1 84 ? -8.923 7.426 9.168 1.00 96.25 84 LEU A CA 1
ATOM 689 C C . LEU A 1 84 ? -10.311 6.848 9.482 1.00 96.25 84 LEU A C 1
ATOM 691 O O . LEU A 1 84 ? -11.288 7.222 8.840 1.00 96.25 84 LEU A O 1
ATOM 695 N N . GLY A 1 85 ? -10.428 5.931 10.449 1.00 96.00 85 GLY A N 1
ATOM 696 C CA . GLY A 1 85 ? -11.708 5.305 10.805 1.00 96.00 85 GLY A CA 1
ATOM 697 C C . GLY A 1 85 ? -12.271 4.374 9.725 1.00 96.00 85 GLY A C 1
ATOM 698 O O . GLY A 1 85 ? -13.465 4.075 9.724 1.00 96.00 85 GLY A O 1
ATOM 699 N N . PHE A 1 86 ? -11.439 3.931 8.779 1.00 96.69 86 PHE A N 1
ATOM 700 C CA . PHE A 1 86 ? -11.871 3.077 7.674 1.00 96.69 86 PHE A CA 1
ATOM 701 C C . PHE A 1 86 ? -12.080 1.629 8.121 1.00 96.69 86 PHE A C 1
ATOM 703 O O . PHE A 1 86 ? -11.422 1.139 9.041 1.00 96.69 86 PHE A O 1
ATOM 710 N N . THR A 1 87 ? -12.980 0.923 7.431 1.00 97.06 87 THR A N 1
ATOM 711 C CA . THR A 1 87 ? -13.081 -0.534 7.574 1.00 97.06 87 THR A CA 1
ATOM 712 C C . THR A 1 87 ? -11.867 -1.161 6.902 1.00 97.06 87 THR A C 1
ATOM 714 O O . THR A 1 87 ? -11.559 -0.858 5.748 1.00 97.06 87 THR A O 1
ATOM 717 N N . THR A 1 88 ? -11.142 -1.986 7.656 1.00 97.75 88 THR A N 1
ATOM 718 C CA . THR A 1 88 ? -9.914 -2.616 7.178 1.00 97.75 88 THR A CA 1
ATOM 719 C C . THR A 1 88 ? -9.812 -4.072 7.610 1.00 97.75 88 THR A C 1
ATOM 721 O O . THR A 1 88 ? -10.152 -4.438 8.744 1.00 97.75 88 THR A O 1
ATOM 724 N N . SER A 1 89 ? -9.218 -4.873 6.734 1.00 97.31 89 SER A N 1
ATOM 725 C CA . SER A 1 89 ? -8.998 -6.305 6.912 1.00 97.31 89 SER A CA 1
ATOM 726 C C . SER A 1 89 ? -7.514 -6.647 6.783 1.00 97.31 89 SER A C 1
ATOM 728 O O . SER A 1 89 ? -6.749 -5.948 6.120 1.00 97.31 89 SER A O 1
ATOM 730 N N . PHE A 1 90 ? -7.080 -7.718 7.450 1.00 97.69 90 PHE A N 1
ATOM 731 C CA . PHE A 1 90 ? -5.695 -8.188 7.393 1.00 97.69 90 PHE A CA 1
ATOM 732 C C . PHE A 1 90 ? -5.627 -9.593 6.794 1.00 97.69 90 PHE A C 1
ATOM 734 O O . PHE A 1 90 ? -6.136 -10.545 7.384 1.00 97.69 90 PHE A O 1
ATOM 741 N N . GLU A 1 91 ? -4.950 -9.725 5.656 1.00 96.62 91 GLU A N 1
ATOM 742 C CA . GLU A 1 91 ? -4.787 -10.981 4.926 1.00 96.62 91 GLU A CA 1
ATOM 743 C C . GLU A 1 91 ? -3.321 -11.193 4.530 1.00 96.62 91 GLU A C 1
ATOM 745 O O . GLU A 1 91 ? -2.879 -10.838 3.443 1.00 96.62 91 GLU A O 1
ATOM 750 N N . LYS A 1 92 ? -2.545 -11.844 5.404 1.00 91.44 92 LYS A N 1
ATOM 751 C CA . LYS A 1 92 ? -1.098 -12.033 5.195 1.00 91.44 92 LYS A CA 1
ATOM 752 C C . LYS A 1 92 ? -0.727 -12.778 3.898 1.00 91.44 92 LYS A C 1
ATOM 754 O O . LYS A 1 92 ? 0.376 -12.602 3.390 1.00 91.44 92 LYS A O 1
ATOM 759 N N . TYR A 1 93 ? -1.589 -13.668 3.399 1.00 89.12 93 TYR A N 1
ATOM 760 C CA . TYR A 1 93 ? -1.243 -14.611 2.325 1.00 89.12 93 TYR A CA 1
ATOM 761 C C . TYR A 1 93 ? -2.289 -14.715 1.207 1.00 89.12 93 TYR A C 1
ATOM 763 O O . TYR A 1 93 ? -2.459 -15.805 0.647 1.00 89.12 93 TYR A O 1
ATOM 771 N N . SER A 1 94 ? -2.960 -13.612 0.868 1.00 92.38 94 SER A N 1
ATOM 772 C CA . SER A 1 94 ? -3.929 -13.601 -0.233 1.00 92.38 94 SER A CA 1
ATOM 773 C C . SER A 1 94 ? -3.266 -13.881 -1.595 1.00 92.38 94 SER A C 1
ATOM 775 O O . SER A 1 94 ? -2.051 -13.711 -1.777 1.00 92.38 94 SER A O 1
ATOM 777 N N . LEU A 1 95 ? -4.057 -14.365 -2.557 1.00 93.94 95 LEU A N 1
ATOM 778 C CA . LEU A 1 95 ? -3.571 -14.612 -3.918 1.00 93.94 95 LEU A CA 1
ATOM 779 C C . LEU A 1 95 ? -3.292 -13.297 -4.647 1.00 93.94 95 LEU A C 1
ATOM 781 O O . LEU A 1 95 ? -2.350 -13.224 -5.425 1.00 93.94 95 LEU A O 1
ATOM 785 N N . GLU A 1 96 ? -4.061 -12.257 -4.352 1.00 95.12 96 GLU A N 1
ATOM 786 C CA . GLU A 1 96 ? -3.960 -10.915 -4.913 1.00 95.12 96 GLU A CA 1
ATOM 787 C C . GLU A 1 96 ? -2.598 -10.291 -4.580 1.00 95.12 96 GLU A C 1
ATOM 789 O O . GLU A 1 96 ? -1.865 -9.898 -5.492 1.00 95.12 96 GLU A O 1
ATOM 794 N N . PHE A 1 97 ? -2.181 -10.323 -3.306 1.00 95.25 97 PHE A N 1
ATOM 795 C CA . PHE A 1 97 ? -0.851 -9.856 -2.895 1.00 95.25 97 PHE A CA 1
ATOM 796 C C . PHE A 1 97 ? 0.272 -10.646 -3.571 1.00 95.25 97 PHE A C 1
ATOM 798 O O . PHE A 1 97 ? 1.231 -10.066 -4.091 1.00 95.25 97 PHE A O 1
ATOM 805 N N . LYS A 1 98 ? 0.158 -11.980 -3.600 1.00 93.56 98 LYS A N 1
ATOM 806 C CA . LYS A 1 98 ? 1.172 -12.852 -4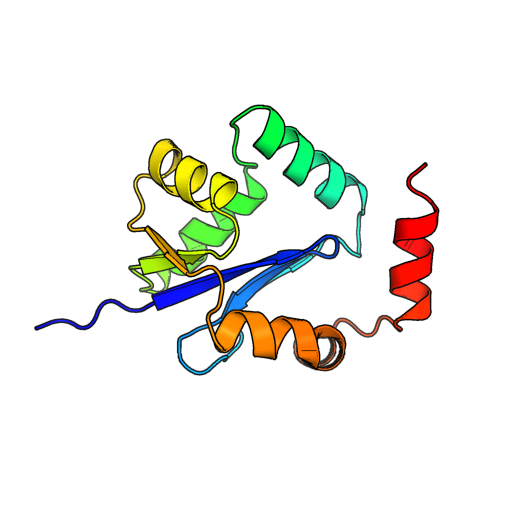.214 1.00 93.56 98 LYS A CA 1
ATOM 807 C C . LYS A 1 98 ? 1.293 -12.605 -5.714 1.00 93.56 98 LYS A C 1
ATOM 809 O O . LYS A 1 98 ? 2.403 -12.414 -6.203 1.00 93.56 98 LYS A O 1
ATOM 814 N N . ASN A 1 99 ? 0.173 -12.575 -6.428 1.00 93.75 99 ASN A N 1
ATOM 815 C CA . ASN A 1 99 ? 0.135 -12.391 -7.875 1.00 93.75 99 ASN A CA 1
ATOM 816 C C . ASN A 1 99 ? 0.645 -11.010 -8.277 1.00 93.75 99 ASN A C 1
ATOM 818 O O . ASN A 1 99 ? 1.374 -10.900 -9.263 1.00 93.75 99 ASN A O 1
ATOM 822 N N . PHE A 1 100 ? 0.313 -9.965 -7.514 1.00 93.44 100 PHE A N 1
ATOM 823 C CA . PHE A 1 100 ? 0.831 -8.630 -7.781 1.00 93.44 100 PHE A CA 1
ATOM 824 C C . PHE A 1 100 ? 2.353 -8.582 -7.625 1.00 93.44 100 PHE A C 1
ATOM 826 O O . PHE A 1 100 ? 3.052 -8.153 -8.539 1.00 93.44 100 PHE A O 1
ATOM 833 N N . ARG A 1 101 ? 2.884 -9.074 -6.497 1.00 91.62 101 ARG A N 1
ATOM 834 C CA . ARG A 1 101 ? 4.327 -9.041 -6.202 1.00 91.62 101 ARG A CA 1
ATOM 835 C C . ARG A 1 101 ? 5.136 -9.938 -7.141 1.00 91.62 101 ARG A C 1
ATOM 837 O O . ARG A 1 101 ? 6.226 -9.552 -7.552 1.00 91.62 101 ARG A O 1
ATOM 844 N N . PHE A 1 102 ? 4.604 -11.105 -7.505 1.00 91.75 102 PHE A N 1
ATOM 845 C CA . PHE A 1 102 ? 5.250 -12.022 -8.447 1.00 91.75 102 PHE A CA 1
ATOM 846 C C . PHE A 1 102 ? 5.362 -11.420 -9.854 1.00 91.75 102 PHE A C 1
ATOM 848 O O . PHE A 1 102 ? 6.387 -11.585 -10.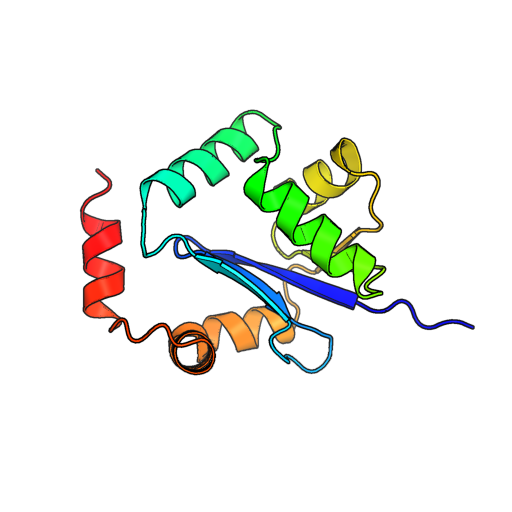507 1.00 91.75 102 PHE A O 1
ATOM 855 N N . ASN A 1 103 ? 4.347 -10.666 -10.285 1.00 90.75 103 ASN A N 1
ATOM 856 C CA . ASN A 1 103 ? 4.299 -10.034 -11.606 1.00 90.75 103 ASN A CA 1
ATOM 857 C C . ASN A 1 103 ? 4.592 -8.526 -11.550 1.00 90.75 103 ASN A C 1
ATOM 859 O O . ASN A 1 103 ? 4.123 -7.782 -12.408 1.00 90.75 103 ASN A O 1
ATOM 863 N N . LEU A 1 104 ? 5.333 -8.051 -10.539 1.00 88.94 104 LEU A N 1
ATOM 864 C CA . LEU A 1 104 ? 5.478 -6.619 -10.256 1.00 88.94 104 LEU A CA 1
ATOM 865 C C . LEU A 1 104 ? 5.927 -5.824 -11.487 1.00 88.94 104 LEU A C 1
ATOM 867 O O . LEU A 1 104 ? 5.312 -4.816 -11.809 1.00 88.94 104 LEU A O 1
ATOM 871 N N . SER A 1 105 ? 6.939 -6.302 -12.217 1.00 87.19 105 SER A N 1
ATOM 872 C CA . SER A 1 105 ? 7.421 -5.645 -13.440 1.00 87.19 105 SER A CA 1
ATOM 873 C C . SER A 1 105 ? 6.323 -5.461 -14.492 1.00 87.19 105 SER A C 1
ATOM 875 O O . SER A 1 105 ? 6.192 -4.370 -15.041 1.00 87.19 105 SER A O 1
ATOM 877 N N . ASP A 1 106 ? 5.491 -6.477 -14.721 1.00 89.19 106 ASP A N 1
ATOM 878 C CA . ASP A 1 106 ? 4.382 -6.391 -15.676 1.00 89.19 106 ASP A CA 1
ATOM 879 C C . ASP A 1 106 ? 3.294 -5.429 -15.186 1.00 89.19 106 ASP A C 1
ATOM 881 O O . ASP A 1 106 ? 2.709 -4.695 -15.983 1.00 89.19 106 ASP A O 1
ATOM 885 N N . GLN A 1 107 ? 3.037 -5.386 -13.873 1.00 89.50 107 GLN A N 1
ATOM 886 C CA . GLN A 1 107 ? 2.084 -4.435 -13.291 1.00 89.50 107 GLN A CA 1
ATOM 887 C C . GLN A 1 107 ? 2.565 -2.987 -13.440 1.00 89.50 107 GLN A C 1
ATOM 889 O O . GLN A 1 107 ? 1.770 -2.116 -13.781 1.00 89.50 107 GLN A O 1
ATOM 894 N N . LEU A 1 108 ? 3.864 -2.729 -13.252 1.00 88.31 108 LEU A N 1
ATOM 895 C CA . LEU A 1 108 ? 4.461 -1.403 -13.446 1.00 88.31 108 LEU A CA 1
ATOM 896 C C . LEU A 1 108 ? 4.340 -0.928 -14.900 1.00 88.31 108 LEU A C 1
ATOM 898 O O . LEU A 1 108 ? 3.997 0.229 -15.145 1.00 88.31 108 LEU A O 1
ATOM 902 N N . ILE A 1 109 ? 4.554 -1.823 -15.868 1.00 88.06 109 ILE A N 1
ATOM 903 C CA . ILE A 1 109 ? 4.421 -1.499 -17.296 1.00 88.06 109 ILE A CA 1
ATOM 904 C C . ILE A 1 109 ? 2.987 -1.067 -17.631 1.00 88.06 109 ILE A C 1
ATOM 906 O O . ILE A 1 109 ? 2.806 -0.084 -18.349 1.00 88.06 109 ILE A O 1
ATOM 910 N N . LYS A 1 110 ? 1.967 -1.740 -17.075 1.00 86.62 110 LYS A N 1
ATOM 911 C CA . LYS A 1 110 ? 0.549 -1.389 -17.302 1.00 86.62 110 LYS A CA 1
ATOM 912 C C . LYS A 1 110 ? 0.201 0.039 -16.883 1.00 86.62 110 LYS A C 1
ATOM 914 O O . LYS A 1 110 ? -0.731 0.614 -17.435 1.00 86.62 110 LYS A O 1
ATOM 919 N N . ILE A 1 111 ? 0.942 0.602 -15.931 1.00 86.50 111 ILE A N 1
ATOM 920 C CA . ILE A 1 111 ? 0.718 1.950 -15.394 1.00 86.50 111 ILE A CA 1
ATOM 921 C C . ILE A 1 111 ? 1.741 2.968 -15.917 1.00 86.50 111 ILE A C 1
ATOM 923 O O . 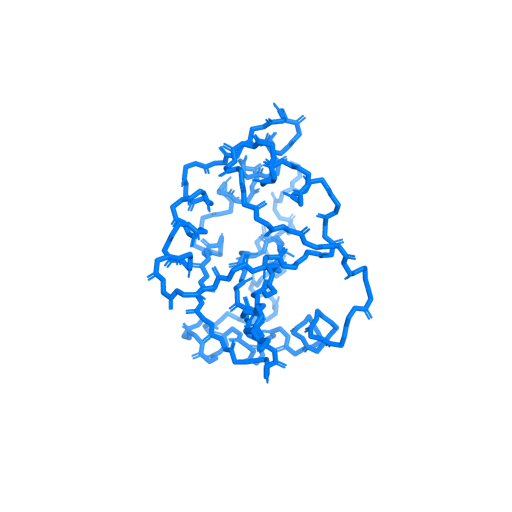ILE A 1 111 ? 1.851 4.071 -15.389 1.00 86.50 111 ILE A O 1
ATOM 927 N N . GLY A 1 112 ? 2.487 2.605 -16.967 1.00 85.88 112 GLY A N 1
ATOM 928 C CA . GLY A 1 112 ? 3.432 3.487 -17.656 1.00 85.88 112 GLY A CA 1
ATOM 929 C C . GLY A 1 112 ? 4.804 3.613 -16.988 1.00 85.88 112 GLY A C 1
ATOM 930 O O . GLY A 1 112 ? 5.614 4.436 -17.413 1.00 85.88 112 GLY A O 1
ATOM 931 N N . ILE A 1 113 ? 5.109 2.801 -15.972 1.00 84.94 113 ILE A N 1
ATOM 932 C CA . ILE A 1 113 ? 6.425 2.783 -15.325 1.00 84.94 113 ILE A CA 1
ATOM 933 C C . ILE A 1 113 ? 7.333 1.800 -16.073 1.00 84.94 113 ILE A C 1
ATOM 935 O O . ILE A 1 113 ? 7.316 0.593 -15.840 1.00 84.94 113 ILE A O 1
ATOM 939 N N . THR A 1 114 ? 8.171 2.327 -16.966 1.00 81.44 114 THR A N 1
ATOM 940 C CA . THR A 1 114 ? 9.103 1.544 -17.798 1.00 81.44 114 THR A CA 1
ATOM 941 C C . THR A 1 114 ? 10.518 1.528 -17.213 1.00 81.44 114 THR A C 1
ATOM 943 O O . THR A 1 114 ? 11.481 1.936 -17.863 1.00 81.44 114 THR A O 1
ATOM 946 N N . LYS A 1 115 ? 10.647 1.119 -15.949 1.00 80.12 115 LYS A N 1
ATOM 947 C CA . LYS A 1 115 ? 11.943 0.955 -15.274 1.00 80.12 115 LYS A CA 1
ATOM 948 C C . LYS A 1 115 ? 12.337 -0.516 -15.288 1.00 80.12 115 LYS A C 1
ATOM 950 O O . LYS A 1 115 ? 11.563 -1.380 -14.881 1.00 80.12 115 LYS A O 1
ATOM 955 N N . THR A 1 116 ? 13.543 -0.804 -15.755 1.00 79.19 116 THR A N 1
ATOM 956 C CA . THR A 1 116 ? 14.118 -2.150 -15.710 1.00 79.19 116 THR A CA 1
ATOM 957 C C . THR A 1 116 ? 14.396 -2.563 -14.268 1.00 79.19 116 THR A C 1
ATOM 959 O O . THR A 1 116 ? 14.577 -1.730 -13.376 1.00 79.19 116 THR A O 1
ATOM 962 N N . ARG A 1 117 ? 14.475 -3.874 -14.027 1.00 77.88 117 ARG A N 1
ATOM 963 C CA . ARG A 1 117 ? 14.848 -4.410 -12.713 1.00 77.88 117 ARG A CA 1
ATOM 964 C C . ARG A 1 117 ? 16.185 -3.843 -12.225 1.00 77.88 117 ARG A C 1
ATOM 966 O O . ARG A 1 117 ? 16.300 -3.534 -11.044 1.00 77.88 117 ARG A O 1
ATOM 973 N N . ASP A 1 118 ? 17.160 -3.682 -13.115 1.00 80.56 118 ASP A N 1
ATOM 974 C CA . ASP A 1 118 ? 18.479 -3.150 -12.766 1.00 80.56 118 ASP A CA 1
ATOM 975 C C . ASP A 1 118 ? 18.425 -1.673 -12.381 1.00 80.56 118 ASP A C 1
ATOM 977 O O . ASP A 1 118 ? 19.054 -1.282 -11.399 1.00 80.56 118 ASP A O 1
ATOM 981 N N . GLU A 1 119 ? 17.621 -0.863 -13.078 1.00 81.25 119 GLU A N 1
ATOM 982 C CA . GLU A 1 119 ? 17.377 0.524 -12.674 1.00 81.25 119 GLU A CA 1
ATOM 983 C C . GLU A 1 119 ? 16.728 0.584 -11.293 1.00 81.25 119 GLU A C 1
ATOM 985 O O . GLU A 1 119 ? 17.200 1.324 -10.436 1.00 81.25 119 GLU A O 1
ATOM 990 N N . ILE A 1 120 ? 15.694 -0.228 -11.047 1.00 79.50 120 ILE A N 1
ATOM 991 C CA . ILE A 1 120 ? 15.037 -0.305 -9.736 1.00 79.50 120 ILE A CA 1
ATOM 992 C C . ILE A 1 120 ? 16.060 -0.685 -8.656 1.00 79.50 120 ILE A C 1
ATOM 994 O O . ILE A 1 120 ? 16.178 0.006 -7.648 1.00 79.50 120 ILE A O 1
ATOM 998 N N . LEU A 1 121 ? 16.848 -1.743 -8.873 1.00 79.19 121 LEU A N 1
ATOM 999 C CA . LEU A 1 121 ? 17.871 -2.195 -7.925 1.00 79.19 121 LEU A CA 1
ATOM 1000 C C . LEU A 1 121 ? 18.957 -1.142 -7.680 1.00 79.19 121 LEU A C 1
ATOM 1002 O O . LEU A 1 121 ? 19.446 -1.023 -6.556 1.00 79.19 121 LEU A O 1
ATOM 1006 N N . PHE A 1 122 ? 19.337 -0.379 -8.704 1.00 77.56 122 PHE A N 1
ATOM 1007 C CA . PHE A 1 122 ? 20.311 0.701 -8.578 1.00 77.56 122 PHE A CA 1
ATOM 1008 C C . PHE A 1 122 ? 19.846 1.790 -7.605 1.00 77.56 122 PHE A C 1
ATOM 1010 O O . PHE A 1 122 ? 20.664 2.289 -6.832 1.00 77.56 122 PHE A O 1
ATOM 1017 N N . PHE A 1 123 ? 18.551 2.122 -7.586 1.00 70.12 123 PHE A N 1
ATOM 1018 C CA . PHE A 1 123 ? 18.009 3.101 -6.638 1.00 70.12 123 PHE A CA 1
ATOM 1019 C C . PHE A 1 123 ? 18.112 2.628 -5.182 1.00 70.12 123 PHE A C 1
ATOM 1021 O O . PHE A 1 123 ? 18.470 3.423 -4.318 1.00 70.12 123 PHE A O 1
ATOM 1028 N N . PHE A 1 124 ? 17.884 1.341 -4.903 1.00 68.25 124 PHE A N 1
ATOM 1029 C CA . PHE A 1 124 ? 17.913 0.825 -3.525 1.00 68.25 124 PHE A CA 1
ATOM 1030 C C . PHE A 1 124 ? 19.306 0.491 -3.004 1.00 68.25 124 PHE A C 1
ATOM 1032 O O . PHE A 1 124 ? 19.532 0.580 -1.804 1.00 68.25 124 PHE A O 1
ATOM 1039 N N . LYS A 1 125 ? 20.263 0.160 -3.877 1.00 68.19 125 LYS A N 1
ATOM 1040 C CA . LYS A 1 125 ? 21.662 -0.055 -3.463 1.00 68.19 125 LYS A CA 1
ATOM 1041 C C . LYS A 1 125 ? 22.359 1.215 -2.963 1.00 68.19 125 LYS A C 1
ATOM 1043 O O . LYS A 1 125 ? 23.424 1.108 -2.377 1.00 68.19 125 LYS A O 1
ATOM 1048 N N . LYS A 1 126 ? 21.796 2.399 -3.227 1.00 56.50 126 LYS A N 1
ATOM 1049 C CA . LYS A 1 126 ? 22.338 3.695 -2.787 1.00 56.50 126 LYS A CA 1
ATOM 1050 C C . LYS A 1 126 ? 21.852 4.144 -1.409 1.00 56.50 126 LYS A C 1
ATOM 1052 O O . LYS A 1 126 ? 22.311 5.173 -0.926 1.00 56.50 126 LYS A O 1
ATOM 1057 N N . VAL A 1 127 ? 20.905 3.421 -0.819 1.00 52.22 127 VAL A N 1
ATOM 1058 C CA . VAL A 1 127 ? 20.422 3.684 0.535 1.00 52.22 127 VAL A CA 1
ATOM 1059 C C . VAL A 1 127 ? 21.323 2.893 1.490 1.00 52.22 127 VAL A C 1
ATOM 1061 O O . VAL A 1 127 ? 21.010 1.754 1.829 1.00 52.22 127 VAL A O 1
ATOM 1064 N N . GLU A 1 128 ? 22.479 3.472 1.826 1.00 42.72 128 GLU A N 1
ATOM 1065 C CA . GLU A 1 128 ? 23.349 3.061 2.946 1.00 42.72 128 GLU A CA 1
ATOM 1066 C C . GLU A 1 128 ? 23.101 3.951 4.169 1.00 42.72 128 GLU A C 1
ATOM 1068 O O . GLU A 1 128 ? 22.960 5.185 3.986 1.00 42.72 128 GLU A O 1
#

pLDDT: mean 90.32, std 10.27, range [42.72, 98.38]

Radius of gyration: 14.55 Å; chains: 1; bounding box: 50×28×32 Å